Protein AF-A0A957CEA8-F1 (afdb_monomer_lite)

Structure (mmCIF, N/CA/C/O backbone):
data_AF-A0A957CEA8-F1
#
_entry.id   AF-A0A957CEA8-F1
#
loop_
_atom_site.group_PDB
_atom_site.id
_atom_site.type_symbol
_atom_site.label_atom_id
_atom_site.label_alt_id
_atom_site.label_comp_id
_atom_site.label_asym_id
_atom_site.label_entity_id
_atom_site.label_seq_id
_atom_site.pdbx_PDB_ins_code
_atom_site.Cartn_x
_atom_site.Cartn_y
_atom_site.Cartn_z
_atom_site.occupancy
_atom_site.B_iso_or_equiv
_atom_site.auth_seq_id
_atom_site.auth_comp_id
_atom_site.auth_asym_id
_atom_site.auth_atom_id
_atom_site.pdbx_PDB_model_num
ATOM 1 N N . MET A 1 1 ? -11.334 15.536 39.338 1.00 57.91 1 MET A N 1
ATOM 2 C CA . MET A 1 1 ? -11.358 14.478 38.306 1.00 57.91 1 MET A CA 1
ATOM 3 C C . MET A 1 1 ? -10.341 13.424 38.695 1.00 57.91 1 MET A C 1
ATOM 5 O O . MET A 1 1 ? -9.167 13.737 38.821 1.00 57.91 1 MET A O 1
A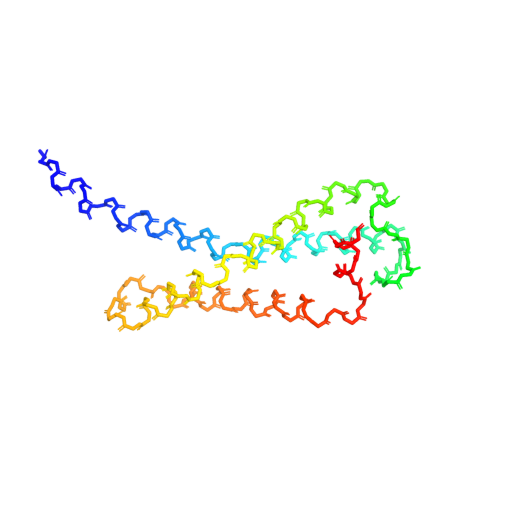TOM 9 N N . THR A 1 2 ? -10.804 12.225 39.029 1.00 65.81 2 THR A N 1
ATOM 10 C CA . THR A 1 2 ? -9.980 11.115 39.527 1.00 65.81 2 THR A CA 1
ATOM 11 C C . THR A 1 2 ? -9.333 10.368 38.357 1.00 65.81 2 THR A C 1
ATOM 13 O O . THR A 1 2 ? -9.967 10.191 37.320 1.00 65.81 2 THR A O 1
ATOM 16 N N . LYS A 1 3 ? -8.087 9.892 38.515 1.00 64.44 3 LYS A N 1
ATOM 17 C CA . LYS A 1 3 ? -7.294 9.176 37.484 1.00 64.44 3 LYS A CA 1
ATOM 18 C C . LYS A 1 3 ? -8.050 8.057 36.737 1.00 64.44 3 LYS A C 1
ATOM 20 O O . LYS A 1 3 ? -7.728 7.757 35.594 1.00 64.44 3 LYS A O 1
ATOM 25 N N . GLN A 1 4 ? -9.071 7.451 37.347 1.00 60.75 4 GLN A N 1
ATOM 26 C CA . GLN A 1 4 ? -9.924 6.442 36.703 1.00 60.75 4 GLN A CA 1
ATOM 27 C C . GLN A 1 4 ? -10.788 6.993 35.553 1.00 60.75 4 GLN A C 1
ATOM 29 O O . GLN A 1 4 ? -11.039 6.272 34.588 1.00 60.75 4 GLN A O 1
ATOM 34 N N . GLN A 1 5 ? -11.212 8.259 35.609 1.00 58.81 5 GLN A N 1
ATOM 35 C CA . GLN A 1 5 ? -11.993 8.878 34.533 1.00 58.81 5 GLN A CA 1
ATOM 36 C C . GLN A 1 5 ? -11.143 9.115 33.274 1.00 58.81 5 GLN A C 1
ATOM 38 O O . GLN A 1 5 ? -11.623 8.857 32.171 1.00 58.81 5 GLN A O 1
ATOM 43 N N . GLU A 1 6 ? -9.870 9.505 33.423 1.00 61.44 6 GLU A N 1
ATOM 44 C CA . GLU A 1 6 ? -8.939 9.671 32.293 1.00 61.44 6 GLU A CA 1
ATOM 45 C C . GLU A 1 6 ? -8.679 8.346 31.564 1.00 61.44 6 GLU A C 1
ATOM 47 O O . GLU A 1 6 ? -8.823 8.281 30.343 1.00 61.44 6 GLU A O 1
ATOM 52 N N . VAL A 1 7 ? -8.390 7.263 32.298 1.00 61.59 7 VAL A N 1
ATOM 53 C CA . VAL A 1 7 ? -8.106 5.940 31.707 1.00 61.59 7 VAL A CA 1
ATOM 54 C C . VAL A 1 7 ? -9.298 5.407 30.901 1.00 61.59 7 VAL A C 1
ATOM 56 O O . VAL A 1 7 ? -9.101 4.834 29.828 1.00 61.59 7 VAL A O 1
ATOM 59 N N . SER A 1 8 ? -10.535 5.662 31.347 1.00 59.22 8 SER A N 1
ATOM 60 C CA . SER A 1 8 ? -11.741 5.196 30.641 1.00 59.22 8 SER A CA 1
ATOM 61 C C . SER A 1 8 ? -11.951 5.851 29.265 1.00 59.22 8 SER A C 1
ATOM 63 O O . SER A 1 8 ? -12.578 5.259 28.389 1.00 59.22 8 SER A O 1
ATOM 65 N N . THR A 1 9 ? -11.384 7.044 29.038 1.00 67.81 9 THR A N 1
ATOM 66 C CA . THR A 1 9 ? -11.540 7.800 27.778 1.00 67.81 9 THR A CA 1
ATOM 67 C C . THR A 1 9 ? -10.374 7.625 26.801 1.00 67.81 9 THR A C 1
ATOM 69 O O . THR A 1 9 ? -10.523 7.885 25.606 1.00 67.81 9 THR A O 1
ATOM 72 N N . LEU A 1 10 ? -9.220 7.141 27.273 1.00 66.75 10 LEU A N 1
ATOM 73 C CA . LEU A 1 10 ? -8.019 6.948 26.452 1.00 66.75 10 LEU A CA 1
ATOM 74 C C . LEU A 1 10 ? -8.096 5.700 25.563 1.00 66.75 10 LEU A C 1
ATOM 76 O O . LEU A 1 10 ? -7.708 5.754 24.395 1.00 66.75 10 LEU A O 1
ATOM 80 N N . VAL A 1 11 ? -8.637 4.596 26.085 1.00 66.75 11 VAL A N 1
ATOM 81 C CA . VAL A 1 11 ? -8.731 3.312 25.365 1.00 66.75 11 VAL A CA 1
ATOM 82 C C . VAL A 1 11 ? -9.557 3.422 24.067 1.00 66.75 11 VAL A C 1
ATOM 84 O O . VAL A 1 11 ? -9.059 3.004 23.019 1.00 66.75 11 VAL A O 1
ATOM 87 N N . PRO A 1 12 ? -10.748 4.058 24.053 1.00 72.69 12 PRO A N 1
ATOM 88 C CA . PRO A 1 12 ? -11.523 4.243 22.823 1.00 72.69 12 PRO A CA 1
ATOM 89 C C . PRO A 1 12 ? -10.822 5.143 21.797 1.00 72.69 12 PRO A C 1
ATOM 91 O O . PRO A 1 12 ? -10.958 4.942 20.591 1.00 72.69 12 PRO A O 1
ATOM 94 N N . LYS A 1 13 ? -10.060 6.141 22.261 1.00 75.56 13 LYS A N 1
ATOM 95 C CA . LYS A 1 13 ? -9.384 7.110 21.390 1.00 75.56 13 LYS A CA 1
ATOM 96 C C . LYS A 1 13 ? -8.189 6.488 20.670 1.00 75.56 13 LYS A C 1
ATOM 98 O O . LYS A 1 13 ? -8.051 6.671 19.462 1.00 75.56 13 LYS A O 1
ATOM 103 N N . LEU A 1 14 ? -7.357 5.729 21.388 1.00 76.56 14 LEU A N 1
ATOM 104 C CA . LEU A 1 14 ? -6.241 4.985 20.794 1.00 76.56 14 LEU A CA 1
ATOM 105 C C . LEU A 1 14 ? -6.749 3.973 19.767 1.00 76.56 14 LEU A C 1
ATOM 107 O O . LEU A 1 14 ? -6.255 3.940 18.645 1.00 76.56 14 LEU A O 1
ATOM 111 N N . TRP A 1 15 ? -7.811 3.244 20.110 1.00 75.81 15 TRP A N 1
ATOM 112 C CA . TRP A 1 15 ? -8.466 2.308 19.202 1.00 75.81 15 TRP A CA 1
ATOM 113 C C . TRP A 1 15 ? -8.912 2.962 17.884 1.00 75.81 15 TRP A C 1
ATOM 115 O O . TRP A 1 15 ? -8.608 2.460 16.802 1.00 75.81 15 TRP A O 1
ATOM 125 N N . GLN A 1 16 ? -9.575 4.121 17.951 1.00 77.25 16 GLN A N 1
ATOM 126 C CA . GLN A 1 16 ? -10.002 4.858 16.756 1.00 77.25 16 GLN A CA 1
ATOM 127 C C . GLN A 1 16 ? -8.827 5.331 15.890 1.00 77.25 16 GLN A C 1
ATOM 129 O O . GLN A 1 16 ? -8.924 5.313 14.663 1.00 77.25 16 GLN A O 1
ATOM 134 N N . ILE A 1 17 ? -7.722 5.767 16.502 1.00 83.06 17 ILE A N 1
ATOM 135 C CA . ILE A 1 17 ? -6.514 6.187 15.775 1.00 83.06 17 ILE A CA 1
ATOM 136 C C . ILE A 1 17 ? -5.902 4.986 15.054 1.00 83.06 17 ILE A C 1
ATOM 138 O O . ILE A 1 17 ? -5.638 5.062 13.856 1.00 83.06 17 ILE A O 1
ATOM 142 N N . THR A 1 18 ? -5.742 3.865 15.755 1.00 81.75 18 THR A N 1
ATOM 143 C CA . THR A 1 18 ? -5.211 2.622 15.195 1.00 81.75 18 THR A CA 1
ATOM 144 C C . THR A 1 18 ? -6.045 2.139 14.006 1.00 81.75 18 THR A C 1
ATOM 146 O O . THR A 1 18 ? -5.488 1.830 12.955 1.00 81.75 18 THR A O 1
ATOM 149 N N . GLN A 1 19 ? -7.378 2.158 14.117 1.00 78.88 19 GLN A N 1
ATOM 150 C CA . GLN A 1 19 ? -8.265 1.819 13.001 1.00 78.88 19 GLN A CA 1
ATOM 151 C C . GLN A 1 19 ? -8.061 2.745 11.798 1.00 78.88 19 GLN A C 1
ATOM 153 O O . GLN A 1 19 ? -7.931 2.262 10.677 1.00 78.88 19 GLN A O 1
ATOM 158 N N . LYS A 1 20 ? -7.983 4.065 12.011 1.00 83.75 20 LYS A N 1
ATOM 159 C CA . LYS A 1 20 ? -7.744 5.027 10.922 1.00 83.75 20 LYS A CA 1
ATOM 160 C C . LYS A 1 20 ? -6.418 4.772 10.209 1.00 83.75 20 LYS A C 1
ATOM 162 O O . LYS A 1 20 ? -6.387 4.827 8.985 1.00 83.75 20 LYS A O 1
ATOM 167 N N . ILE A 1 21 ? -5.354 4.461 10.949 1.00 87.12 21 ILE A N 1
ATOM 168 C CA . ILE A 1 21 ? -4.043 4.151 10.365 1.00 87.12 21 ILE A CA 1
ATOM 169 C C . ILE A 1 21 ? -4.141 2.910 9.471 1.00 87.12 21 ILE A C 1
ATOM 171 O O . ILE A 1 21 ? -3.771 2.981 8.302 1.00 87.12 21 ILE A O 1
ATOM 175 N N . PHE A 1 22 ? -4.702 1.806 9.974 1.00 85.69 22 PHE A N 1
ATOM 176 C CA . PHE A 1 22 ? -4.835 0.574 9.188 1.00 85.69 22 PHE A CA 1
ATOM 177 C C . PHE A 1 22 ? -5.719 0.744 7.953 1.00 85.69 22 PHE A C 1
ATOM 179 O O . PHE A 1 22 ? -5.405 0.191 6.902 1.00 85.69 22 PHE A O 1
ATOM 186 N N . ILE A 1 23 ? -6.790 1.536 8.061 1.00 87.62 23 ILE A N 1
ATOM 187 C CA . ILE A 1 23 ? -7.656 1.850 6.924 1.00 87.62 23 ILE A CA 1
ATOM 188 C C . ILE A 1 23 ? -6.858 2.539 5.820 1.00 87.62 23 ILE A C 1
ATOM 190 O O . ILE A 1 23 ? -7.049 2.214 4.657 1.00 87.62 23 ILE A O 1
ATOM 194 N N . LEU A 1 24 ? -5.980 3.480 6.167 1.00 91.06 24 LEU A N 1
ATOM 195 C CA . LEU A 1 24 ? -5.266 4.303 5.194 1.00 91.06 24 LEU A CA 1
ATOM 196 C C . LEU A 1 24 ? -4.108 3.578 4.503 1.00 91.06 24 LEU A C 1
ATOM 198 O O . LEU A 1 24 ? -3.770 3.959 3.387 1.00 91.06 24 LEU A O 1
ATOM 202 N N . LEU A 1 25 ? -3.515 2.549 5.118 1.00 93.31 25 LEU A N 1
ATOM 203 C CA . LEU A 1 25 ? -2.325 1.872 4.584 1.00 93.31 25 LEU A CA 1
ATOM 204 C C . LEU A 1 25 ? -2.503 1.342 3.144 1.00 93.31 25 LEU A C 1
ATOM 206 O O . LEU A 1 25 ? -1.729 1.768 2.281 1.00 93.31 25 LEU A O 1
ATOM 210 N N . PRO A 1 26 ? -3.535 0.528 2.822 1.00 94.00 26 PRO A N 1
ATOM 211 C CA . PRO A 1 26 ? -3.747 0.065 1.450 1.00 94.00 26 PRO A CA 1
ATOM 212 C C . PRO A 1 26 ? -3.959 1.218 0.464 1.00 94.00 26 PRO A C 1
ATOM 214 O O . PRO A 1 26 ? -3.440 1.188 -0.645 1.00 94.00 26 PRO A O 1
ATOM 217 N N . TRP A 1 27 ? -4.686 2.264 0.865 1.00 96.38 27 TRP A N 1
ATOM 218 C CA . TRP A 1 27 ? -4.991 3.402 -0.008 1.00 96.38 27 TRP A CA 1
ATOM 219 C C . TRP A 1 27 ? -3.780 4.286 -0.279 1.00 96.38 27 TRP A C 1
ATOM 221 O O . TRP A 1 27 ? -3.604 4.755 -1.403 1.00 96.38 27 TRP A O 1
ATOM 231 N N . LEU A 1 28 ? -2.930 4.497 0.725 1.00 95.94 28 LEU A N 1
ATOM 232 C CA . LEU A 1 28 ? -1.665 5.200 0.555 1.00 95.94 28 LEU A CA 1
ATOM 233 C C . LEU A 1 28 ? -0.749 4.425 -0.399 1.00 95.94 28 LEU A C 1
ATOM 235 O O . LEU A 1 28 ? -0.141 5.033 -1.277 1.00 95.94 28 LEU A O 1
ATOM 239 N N . TRP A 1 29 ? -0.710 3.093 -0.287 1.00 95.50 29 TRP A N 1
ATOM 240 C CA . TRP A 1 29 ? 0.062 2.259 -1.207 1.00 95.50 29 TRP A CA 1
ATOM 241 C C . TRP A 1 29 ? -0.482 2.319 -2.631 1.00 95.50 29 TRP A C 1
ATOM 243 O O . TRP A 1 29 ? 0.279 2.594 -3.553 1.00 95.50 29 TRP A O 1
ATOM 253 N N . LEU A 1 30 ? -1.797 2.159 -2.811 1.00 95.38 30 LEU A N 1
ATOM 254 C CA . LEU A 1 30 ? -2.448 2.271 -4.120 1.00 95.38 30 LEU A CA 1
ATOM 255 C C . LEU A 1 30 ? -2.188 3.636 -4.768 1.00 95.38 30 LEU A C 1
ATOM 257 O O . LEU A 1 30 ? -1.952 3.715 -5.969 1.00 95.38 30 LEU A O 1
ATOM 261 N N . SER A 1 31 ? -2.199 4.707 -3.971 1.00 96.06 31 SER A N 1
ATOM 262 C CA . SER A 1 31 ? -1.934 6.065 -4.453 1.00 96.06 31 SER A CA 1
ATOM 263 C C . SER A 1 31 ? -0.482 6.239 -4.899 1.00 96.06 31 SER A C 1
ATOM 265 O O . SER A 1 31 ? -0.236 6.794 -5.966 1.00 96.06 31 SER A O 1
ATOM 267 N N . LEU A 1 32 ? 0.483 5.746 -4.113 1.00 95.00 32 LEU A N 1
ATOM 268 C CA . LEU A 1 32 ? 1.899 5.783 -4.487 1.00 95.00 32 LEU A CA 1
ATOM 269 C C . LEU A 1 32 ? 2.185 4.932 -5.725 1.00 95.00 32 LEU A C 1
ATOM 271 O O . LEU A 1 32 ? 2.876 5.394 -6.631 1.00 95.00 32 LEU A O 1
ATOM 275 N N . LEU A 1 33 ? 1.604 3.734 -5.803 1.00 93.06 33 LEU A N 1
ATOM 276 C CA . LEU A 1 33 ? 1.731 2.872 -6.971 1.00 93.06 33 LEU A CA 1
ATOM 277 C C . LEU A 1 33 ? 1.146 3.539 -8.221 1.00 93.06 33 LEU A C 1
ATOM 279 O O . LEU A 1 33 ? 1.780 3.530 -9.273 1.00 93.06 33 LEU A O 1
ATOM 283 N N . LEU A 1 34 ? -0.030 4.163 -8.110 1.00 93.88 34 LEU A N 1
ATOM 284 C CA . LEU A 1 34 ? -0.637 4.900 -9.215 1.00 93.88 34 LEU A CA 1
ATOM 285 C C . LEU A 1 34 ? 0.261 6.053 -9.679 1.00 93.88 34 LEU A C 1
ATOM 287 O O . LEU A 1 34 ? 0.446 6.226 -10.880 1.00 93.88 34 LEU A O 1
ATOM 291 N N . LEU A 1 35 ? 0.847 6.818 -8.753 1.00 93.75 35 LEU A N 1
ATOM 292 C CA . LEU A 1 35 ? 1.797 7.883 -9.089 1.00 93.75 35 LEU A CA 1
ATOM 293 C C . LEU A 1 35 ? 3.039 7.339 -9.801 1.00 93.75 35 LEU A C 1
ATOM 295 O O . LEU A 1 35 ? 3.484 7.935 -10.779 1.00 93.75 35 LEU A O 1
ATOM 299 N N . LEU A 1 36 ? 3.571 6.203 -9.349 1.00 91.38 36 LEU A N 1
ATOM 300 C CA . LEU A 1 36 ? 4.711 5.542 -9.979 1.00 91.38 36 LEU A CA 1
ATOM 301 C C . LEU A 1 36 ? 4.374 5.081 -11.404 1.00 91.38 36 LEU A C 1
ATOM 303 O O . LEU A 1 36 ? 5.143 5.350 -12.324 1.00 91.38 36 LEU A O 1
ATOM 307 N N . ILE A 1 37 ? 3.202 4.471 -11.610 1.00 90.56 37 ILE A N 1
ATOM 308 C CA . ILE A 1 37 ? 2.723 4.041 -12.933 1.00 90.56 37 ILE A CA 1
ATOM 309 C C . ILE A 1 37 ? 2.504 5.246 -13.853 1.00 90.56 37 ILE A C 1
ATOM 311 O O . ILE A 1 37 ? 3.006 5.253 -14.971 1.00 90.56 37 ILE A O 1
ATOM 315 N N . LEU A 1 38 ? 1.796 6.285 -13.401 1.00 92.25 38 LEU A N 1
ATOM 316 C CA . LEU A 1 38 ? 1.556 7.495 -14.198 1.00 92.25 38 LEU A CA 1
ATOM 317 C C . LEU A 1 38 ? 2.864 8.207 -14.554 1.00 92.25 38 LEU A C 1
ATOM 319 O O . LEU A 1 38 ? 3.038 8.690 -15.674 1.00 92.25 38 LEU A O 1
ATOM 323 N N . GLY A 1 39 ? 3.803 8.249 -13.613 1.00 91.12 39 GLY A N 1
ATOM 324 C CA . GLY A 1 39 ? 5.124 8.804 -13.839 1.00 91.12 39 GLY A CA 1
ATOM 325 C C . GLY A 1 39 ? 5.933 7.985 -14.846 1.00 91.12 39 GLY A C 1
ATOM 326 O O . GLY A 1 39 ? 6.554 8.569 -15.729 1.00 91.12 39 GLY A O 1
ATOM 327 N N . ALA A 1 40 ? 5.859 6.652 -14.789 1.00 89.06 40 ALA A N 1
ATOM 328 C CA . ALA A 1 40 ? 6.482 5.781 -15.781 1.00 89.06 40 ALA A CA 1
ATOM 329 C C . ALA A 1 40 ? 5.866 6.006 -17.170 1.00 89.06 40 ALA A C 1
ATOM 331 O O . ALA A 1 40 ? 6.588 6.344 -18.101 1.00 89.06 40 ALA A O 1
ATOM 332 N N . VAL A 1 41 ? 4.533 5.949 -17.287 1.00 91.00 41 VAL A N 1
ATOM 333 C CA . VAL A 1 41 ? 3.804 6.165 -18.550 1.00 91.00 41 VAL A CA 1
ATOM 334 C C . VAL A 1 41 ? 4.110 7.534 -19.156 1.00 91.00 41 VAL A C 1
ATOM 336 O O . VAL A 1 41 ? 4.286 7.642 -20.366 1.00 91.00 41 VAL A O 1
ATOM 339 N N . SER A 1 42 ? 4.196 8.590 -18.343 1.00 91.00 42 SER A N 1
ATOM 340 C CA . SER A 1 42 ? 4.483 9.936 -18.858 1.00 91.00 42 SER A CA 1
ATOM 341 C C . SER A 1 42 ? 5.908 10.091 -19.401 1.00 91.00 42 SER A C 1
ATOM 343 O O . SER A 1 42 ? 6.115 10.904 -20.299 1.00 91.00 42 SER A O 1
ATOM 345 N N . GLN A 1 43 ? 6.874 9.306 -18.909 1.00 88.25 43 GLN A N 1
ATOM 346 C CA . GLN A 1 43 ? 8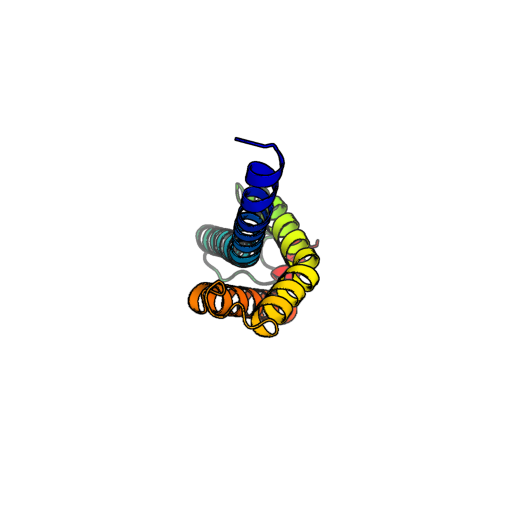.269 9.358 -19.362 1.00 88.25 43 GLN A CA 1
ATOM 347 C C . GLN A 1 43 ? 8.590 8.342 -20.467 1.00 88.25 43 GLN A C 1
ATOM 349 O O . GLN A 1 43 ? 9.391 8.640 -21.349 1.00 88.25 43 GLN A O 1
ATOM 354 N N . THR A 1 44 ? 7.969 7.160 -20.453 1.00 86.38 44 THR A N 1
ATOM 355 C CA . THR A 1 44 ? 8.210 6.096 -21.446 1.00 86.38 44 THR A CA 1
ATOM 356 C C . THR A 1 44 ? 7.182 6.080 -22.576 1.00 86.38 44 THR A C 1
ATOM 358 O O . THR A 1 44 ? 7.381 5.390 -23.575 1.00 86.38 44 THR A O 1
ATOM 361 N N . GLY A 1 45 ? 6.058 6.788 -22.423 1.00 87.88 45 GLY A N 1
ATOM 362 C CA . GLY A 1 45 ? 4.949 6.803 -23.381 1.00 87.88 45 GLY A CA 1
ATOM 363 C C . GLY A 1 45 ? 4.203 5.470 -23.509 1.00 87.88 45 GLY A C 1
ATOM 364 O O . GLY A 1 45 ? 3.397 5.309 -24.423 1.00 87.88 45 GLY A O 1
ATOM 365 N N . SER A 1 46 ? 4.475 4.499 -22.635 1.00 85.62 46 SER A N 1
ATOM 366 C CA . SER A 1 46 ? 3.952 3.134 -22.732 1.00 85.62 46 SER A CA 1
ATOM 367 C C . SER A 1 46 ? 3.569 2.576 -21.366 1.00 85.62 46 SER A C 1
ATOM 369 O O . SER A 1 46 ? 4.006 3.068 -20.326 1.00 85.62 46 SER A O 1
ATOM 371 N N . TRP A 1 47 ? 2.696 1.563 -21.366 1.00 84.56 47 TRP A N 1
ATOM 372 C CA . TRP A 1 47 ? 2.302 0.896 -20.131 1.00 84.56 47 TRP A CA 1
ATOM 373 C C . TRP A 1 47 ? 3.493 0.129 -19.545 1.00 84.56 47 TRP A C 1
ATOM 375 O O . TRP A 1 47 ? 4.094 -0.651 -20.290 1.00 84.56 47 TRP A O 1
ATOM 385 N N . PRO A 1 48 ? 3.811 0.307 -18.250 1.00 80.88 48 PRO A N 1
ATOM 386 C CA . PRO A 1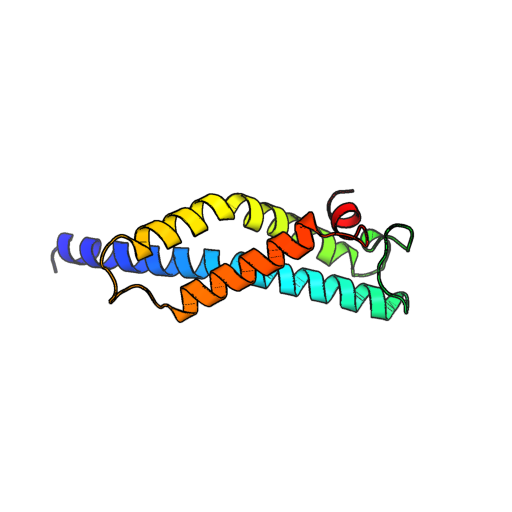 48 ? 4.924 -0.379 -17.619 1.00 80.88 48 PRO A CA 1
ATOM 387 C C . PRO A 1 48 ? 4.722 -1.894 -17.642 1.00 80.88 48 PRO A C 1
ATOM 389 O O . PRO A 1 48 ? 3.734 -2.411 -17.120 1.00 80.88 48 PRO A O 1
ATOM 392 N N . THR A 1 49 ? 5.681 -2.600 -18.230 1.00 83.06 49 THR A N 1
ATOM 393 C CA . THR A 1 49 ? 5.749 -4.064 -18.228 1.00 83.06 49 THR A CA 1
ATOM 394 C C . THR A 1 49 ? 7.165 -4.512 -17.929 1.00 83.06 49 THR A C 1
ATOM 396 O O . THR A 1 49 ? 8.117 -3.882 -18.391 1.00 83.06 49 THR A O 1
ATOM 399 N N . TYR A 1 50 ? 7.314 -5.643 -17.250 1.00 70.25 50 TYR A N 1
ATOM 400 C CA . TYR A 1 50 ? 8.602 -6.285 -17.032 1.00 70.25 50 TYR A CA 1
ATOM 401 C C . TYR A 1 50 ? 9.381 -6.416 -18.355 1.00 70.25 50 TYR A C 1
ATOM 403 O O . TYR A 1 50 ? 8.875 -6.972 -19.331 1.00 70.25 50 TYR A O 1
ATOM 411 N N . GLY A 1 51 ? 10.582 -5.830 -18.413 1.00 67.31 51 GLY A N 1
ATOM 412 C CA . GLY A 1 51 ? 11.403 -5.714 -19.629 1.00 67.31 51 GLY A CA 1
ATOM 413 C C . GLY A 1 51 ? 11.439 -4.320 -20.276 1.00 67.31 51 GLY A C 1
ATOM 414 O O . GLY A 1 51 ? 12.270 -4.079 -21.149 1.00 67.31 51 GLY A O 1
ATOM 415 N N . GLN A 1 52 ? 10.591 -3.386 -19.842 1.00 78.12 52 GLN A N 1
ATOM 416 C CA . GLN A 1 52 ? 10.749 -1.952 -20.115 1.00 78.12 52 GLN A CA 1
ATOM 417 C C . GLN A 1 52 ? 11.745 -1.306 -19.134 1.00 78.12 52 GLN A C 1
ATOM 419 O O . GLN A 1 52 ? 12.121 -1.958 -18.156 1.00 78.12 52 GLN A O 1
ATOM 424 N N . PRO A 1 53 ? 12.199 -0.056 -19.382 1.00 75.12 53 PRO A N 1
ATOM 425 C CA . PRO A 1 53 ? 13.135 0.623 -18.494 1.00 75.12 53 PRO A CA 1
ATOM 426 C C . PRO A 1 53 ? 12.657 0.569 -17.043 1.00 75.12 53 PRO A C 1
ATOM 428 O O . PRO A 1 53 ? 11.537 0.982 -16.740 1.00 75.12 53 PRO A O 1
ATOM 431 N N . ASP A 1 54 ? 13.515 0.044 -16.169 1.00 79.56 54 ASP A N 1
ATOM 432 C CA . ASP A 1 54 ? 13.234 -0.082 -14.742 1.00 79.56 54 ASP A CA 1
ATOM 433 C C . ASP A 1 54 ? 12.900 1.314 -14.173 1.00 79.56 54 ASP A C 1
ATOM 435 O O . ASP A 1 54 ? 13.684 2.250 -14.376 1.00 79.56 54 ASP A O 1
ATOM 439 N N . PRO A 1 55 ? 11.777 1.491 -13.447 1.00 77.75 55 PRO A N 1
ATOM 440 C CA . PRO A 1 55 ? 11.428 2.757 -12.803 1.00 77.75 55 PRO A CA 1
ATOM 441 C C . PRO A 1 55 ? 12.543 3.358 -11.935 1.00 77.75 55 PRO A C 1
ATOM 443 O O . PRO A 1 55 ? 12.588 4.574 -11.762 1.00 77.75 55 PRO A O 1
ATOM 446 N N . LYS A 1 56 ? 13.471 2.545 -11.416 1.00 82.38 56 LYS A N 1
ATOM 447 C CA . LYS A 1 56 ? 14.662 3.007 -10.681 1.00 82.38 56 LYS A CA 1
ATOM 448 C C . LYS A 1 56 ? 15.653 3.765 -11.562 1.00 82.38 56 LYS A C 1
ATOM 450 O O . LYS A 1 56 ? 16.369 4.632 -11.069 1.00 82.38 56 LYS A O 1
ATOM 455 N N . GLN A 1 57 ? 15.710 3.426 -12.846 1.00 83.44 57 GLN A N 1
ATOM 456 C CA . GLN A 1 57 ? 16.593 4.050 -13.832 1.00 83.44 57 GLN A CA 1
ATOM 457 C C . GLN A 1 57 ? 15.980 5.322 -14.426 1.00 83.44 57 GLN A C 1
ATOM 459 O O . GLN A 1 57 ? 16.689 6.133 -15.020 1.00 83.44 57 GLN A O 1
ATOM 464 N N . ILE A 1 58 ? 14.672 5.518 -14.248 1.00 83.94 58 ILE A N 1
ATOM 465 C CA . ILE A 1 58 ? 13.967 6.708 -14.707 1.00 83.94 58 ILE A CA 1
ATOM 466 C C . ILE A 1 58 ? 14.202 7.855 -13.701 1.00 83.94 58 ILE A C 1
ATOM 468 O O . ILE A 1 58 ? 13.876 7.712 -12.513 1.00 83.94 58 ILE A O 1
ATOM 472 N N . PRO A 1 59 ? 14.740 9.013 -14.137 1.00 83.06 59 PRO A N 1
ATOM 473 C CA . PRO A 1 59 ? 15.015 10.137 -13.249 1.00 83.06 59 PRO A CA 1
ATOM 474 C C . PRO A 1 59 ? 13.785 10.560 -12.434 1.00 83.06 59 PRO A C 1
ATOM 476 O O . PRO A 1 59 ? 12.685 10.739 -12.958 1.00 83.06 59 PRO A O 1
ATOM 479 N N . GLY A 1 60 ? 13.970 10.710 -11.121 1.00 84.75 60 GLY A N 1
ATOM 480 C CA . GLY A 1 60 ? 12.922 11.112 -10.177 1.00 84.75 60 GLY A CA 1
ATOM 481 C C . GLY A 1 60 ? 11.989 9.985 -9.715 1.00 84.75 60 GLY A C 1
ATOM 482 O O . GLY A 1 60 ? 11.545 10.024 -8.568 1.00 84.75 60 GLY A O 1
ATOM 483 N N . LEU A 1 61 ? 11.744 8.950 -10.527 1.00 86.69 61 LEU A N 1
ATOM 484 C CA . LEU A 1 61 ? 10.876 7.826 -10.140 1.00 86.69 61 LEU A CA 1
ATOM 485 C C . LEU A 1 61 ? 11.527 6.882 -9.136 1.00 86.69 61 LEU A C 1
ATOM 487 O O . LEU A 1 61 ? 10.831 6.367 -8.262 1.00 86.69 61 LEU A O 1
ATOM 491 N N . GLY A 1 62 ? 12.854 6.732 -9.173 1.00 84.88 62 GLY A N 1
ATOM 492 C CA . GLY A 1 62 ? 13.584 5.944 -8.176 1.00 84.88 62 GLY A CA 1
ATOM 493 C C . GLY A 1 62 ? 13.313 6.379 -6.726 1.00 84.88 62 GLY A C 1
ATOM 494 O O . GLY A 1 62 ? 13.303 5.544 -5.826 1.00 84.88 62 GLY A O 1
ATOM 495 N N . LEU A 1 63 ? 12.993 7.661 -6.493 1.00 89.50 63 LEU A N 1
ATOM 496 C CA . LEU A 1 63 ? 12.626 8.172 -5.164 1.00 89.50 63 LEU A CA 1
ATOM 497 C C . LEU A 1 63 ? 11.262 7.662 -4.674 1.00 89.50 63 LEU A C 1
ATOM 499 O O . LEU A 1 63 ? 11.029 7.628 -3.468 1.00 89.50 63 LEU A O 1
ATOM 503 N N . LEU A 1 64 ? 10.366 7.274 -5.587 1.00 90.69 64 LEU A N 1
ATOM 504 C CA . LEU A 1 64 ? 9.047 6.724 -5.270 1.00 90.69 64 LEU A CA 1
ATOM 505 C C . LEU A 1 64 ? 9.073 5.204 -5.087 1.00 90.69 64 LEU A C 1
ATOM 507 O O . LEU A 1 64 ? 8.202 4.679 -4.395 1.00 90.69 64 LEU A O 1
ATOM 511 N N . VAL A 1 65 ? 10.061 4.499 -5.647 1.00 90.19 65 VAL A N 1
ATOM 512 C CA . VAL A 1 65 ? 10.176 3.033 -5.537 1.00 90.19 65 VAL A CA 1
ATOM 513 C C . VAL A 1 65 ? 10.288 2.616 -4.070 1.00 90.19 65 VAL A C 1
ATOM 515 O O . VAL A 1 65 ? 9.422 1.908 -3.564 1.00 90.19 65 VAL A O 1
ATOM 518 N N . THR A 1 66 ? 11.283 3.135 -3.346 1.00 90.69 66 THR A N 1
ATOM 519 C CA . THR A 1 66 ? 11.529 2.785 -1.937 1.00 90.69 66 THR A CA 1
ATOM 520 C C . THR A 1 66 ? 10.314 2.986 -1.020 1.00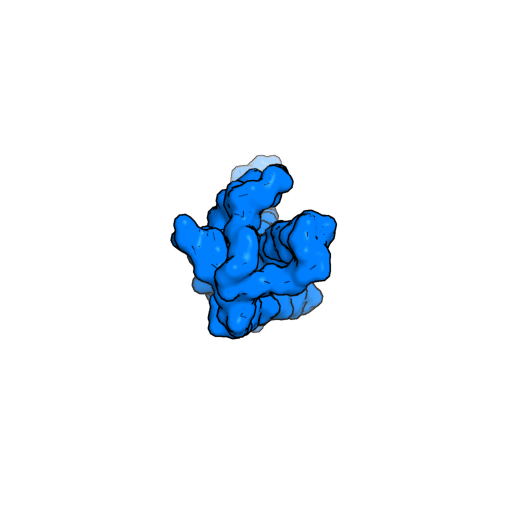 90.69 66 THR A C 1
ATOM 522 O O . THR A 1 66 ? 9.934 2.033 -0.336 1.00 90.69 66 THR A O 1
ATOM 525 N N . PRO A 1 67 ? 9.658 4.167 -0.962 1.00 93.69 67 PRO A N 1
ATOM 526 C CA . PRO A 1 67 ? 8.477 4.339 -0.119 1.00 93.69 67 PRO A CA 1
ATOM 527 C C . PRO A 1 67 ? 7.301 3.464 -0.572 1.00 93.69 67 PRO A C 1
ATOM 529 O O . PRO A 1 67 ? 6.557 2.989 0.285 1.00 93.69 67 PRO A O 1
ATOM 532 N N . THR A 1 68 ? 7.151 3.191 -1.874 1.00 94.06 68 THR A N 1
ATOM 533 C CA . THR A 1 68 ? 6.118 2.272 -2.381 1.00 94.06 68 THR A CA 1
ATOM 534 C C . THR A 1 68 ? 6.365 0.846 -1.884 1.00 94.06 68 THR A C 1
ATOM 536 O O . THR A 1 68 ? 5.450 0.225 -1.344 1.00 94.06 68 THR A O 1
ATOM 539 N N . THR A 1 69 ? 7.601 0.347 -1.972 1.00 93.56 69 THR A N 1
ATOM 540 C CA . THR A 1 69 ? 7.987 -0.984 -1.477 1.00 93.56 69 THR A CA 1
ATOM 541 C C . THR A 1 69 ? 7.843 -1.091 0.043 1.00 93.56 69 THR A C 1
ATOM 543 O O . THR A 1 69 ? 7.256 -2.050 0.544 1.00 93.56 69 THR A O 1
ATOM 546 N N . LEU A 1 70 ? 8.305 -0.095 0.807 1.00 94.44 70 LEU A N 1
ATOM 547 C CA . LEU A 1 70 ? 8.160 -0.096 2.268 1.00 94.44 70 LEU A CA 1
ATOM 548 C C . LEU A 1 70 ? 6.690 -0.105 2.692 1.00 94.44 70 LEU A C 1
ATOM 550 O O . LEU A 1 70 ? 6.304 -0.842 3.600 1.00 94.44 70 LEU A O 1
ATOM 554 N N . LEU A 1 71 ? 5.854 0.685 2.018 1.00 95.06 71 LEU A N 1
ATOM 555 C CA . LEU A 1 71 ? 4.433 0.748 2.322 1.00 95.06 71 LEU A CA 1
ATOM 556 C C . LEU A 1 71 ? 3.695 -0.529 1.900 1.00 95.06 71 LEU A C 1
ATOM 558 O O . LEU A 1 71 ? 2.746 -0.925 2.575 1.00 95.06 71 LEU A O 1
ATOM 562 N N . MET A 1 72 ? 4.161 -1.211 0.849 1.00 94.56 72 MET A N 1
ATOM 563 C CA . MET A 1 72 ? 3.690 -2.544 0.465 1.00 94.56 72 MET A CA 1
ATOM 564 C C . MET A 1 72 ? 3.914 -3.539 1.603 1.00 94.56 72 MET A C 1
ATOM 566 O O . MET A 1 72 ? 2.971 -4.182 2.062 1.00 94.56 72 MET A O 1
ATOM 570 N N . MET A 1 73 ? 5.156 -3.621 2.095 1.00 94.50 73 MET A N 1
ATOM 571 C CA . MET A 1 73 ? 5.537 -4.525 3.182 1.00 94.50 73 MET A CA 1
ATOM 572 C C . MET A 1 73 ? 4.785 -4.194 4.470 1.00 94.50 73 MET A C 1
ATOM 574 O O . MET A 1 73 ? 4.279 -5.096 5.134 1.00 94.50 73 MET A O 1
ATOM 578 N N . LEU A 1 74 ? 4.652 -2.906 4.799 1.00 94.94 74 LEU A N 1
ATOM 579 C CA . LEU A 1 74 ? 3.899 -2.457 5.967 1.00 94.94 74 LEU A CA 1
ATOM 580 C C . LEU A 1 74 ? 2.415 -2.821 5.854 1.00 94.94 74 LEU A C 1
ATOM 582 O O . LEU A 1 74 ? 1.832 -3.322 6.814 1.00 94.94 74 LEU A O 1
ATOM 586 N N . THR A 1 75 ? 1.810 -2.614 4.681 1.00 94.06 75 THR A N 1
ATOM 587 C CA . THR A 1 75 ? 0.414 -2.988 4.425 1.00 94.06 75 THR A CA 1
ATOM 588 C C . THR A 1 75 ? 0.240 -4.493 4.593 1.00 94.06 75 THR A C 1
ATOM 590 O O . THR A 1 75 ? -0.618 -4.912 5.369 1.00 94.06 75 THR A O 1
ATOM 593 N N . LEU A 1 76 ? 1.105 -5.302 3.976 1.00 93.75 76 LEU A N 1
ATOM 594 C CA . LEU A 1 76 ? 1.075 -6.762 4.070 1.00 93.75 76 LEU A CA 1
ATOM 595 C C . LEU A 1 76 ? 1.234 -7.253 5.519 1.00 93.75 76 LEU A C 1
ATOM 597 O O . LEU A 1 76 ? 0.433 -8.060 5.987 1.00 93.75 76 LEU A O 1
ATOM 601 N N . ALA A 1 77 ? 2.207 -6.714 6.258 1.00 93.56 77 ALA A N 1
ATOM 602 C CA . ALA A 1 77 ? 2.438 -7.043 7.666 1.00 93.56 77 ALA A CA 1
ATOM 603 C C . ALA A 1 77 ? 1.273 -6.614 8.576 1.00 93.56 77 ALA A C 1
ATOM 605 O O . ALA A 1 77 ? 1.018 -7.237 9.606 1.00 93.56 77 ALA A O 1
ATOM 606 N N . SER A 1 78 ? 0.546 -5.559 8.199 1.00 91.75 78 SER A N 1
ATOM 607 C CA . SER A 1 78 ? -0.591 -5.039 8.962 1.00 91.75 78 SER A CA 1
ATOM 608 C C . SER A 1 78 ? -1.907 -5.792 8.737 1.00 91.75 78 SER A C 1
ATOM 610 O O . SER A 1 78 ? -2.809 -5.695 9.573 1.00 91.75 78 SER A O 1
ATOM 612 N N . LEU A 1 79 ? -2.033 -6.556 7.643 1.00 91.12 79 LEU A N 1
ATOM 613 C CA . LEU A 1 79 ? -3.275 -7.243 7.268 1.00 91.12 79 LEU A CA 1
ATOM 614 C C . LEU A 1 79 ? -3.831 -8.173 8.357 1.00 91.12 79 LEU A C 1
ATOM 616 O O . LEU A 1 79 ? -5.023 -8.050 8.649 1.00 91.12 79 LEU A O 1
ATOM 620 N N . PRO A 1 80 ? -3.037 -9.058 9.001 1.00 89.00 80 PRO A N 1
ATOM 621 C CA . PRO A 1 80 ? -3.565 -9.952 10.031 1.00 89.00 80 PRO A CA 1
ATOM 622 C C . PRO A 1 80 ? -4.209 -9.179 11.184 1.00 89.00 80 PRO A C 1
ATOM 624 O O . PRO A 1 80 ? -5.285 -9.541 11.658 1.00 89.00 80 PRO A O 1
ATOM 627 N N . PHE A 1 81 ? -3.589 -8.068 11.586 1.00 87.81 81 PHE A N 1
ATOM 628 C CA . PHE A 1 81 ? -4.086 -7.211 12.656 1.00 87.81 81 PHE A CA 1
ATOM 629 C C . PHE A 1 81 ? -5.353 -6.463 12.236 1.00 87.81 81 PHE A C 1
ATOM 631 O O . PHE A 1 81 ? -6.347 -6.482 12.960 1.00 87.81 81 PHE A O 1
ATOM 638 N N . GLY A 1 82 ? -5.357 -5.839 11.055 1.00 84.56 82 GLY A N 1
ATOM 639 C CA . GLY A 1 82 ? -6.514 -5.090 10.566 1.00 84.56 82 GLY A CA 1
ATOM 640 C C . GLY A 1 82 ? -7.742 -5.975 10.326 1.00 84.56 82 GLY A C 1
ATOM 641 O O . GLY A 1 82 ? -8.856 -5.600 10.705 1.00 84.56 82 GLY A O 1
ATOM 642 N N . LEU A 1 83 ? -7.549 -7.184 9.790 1.00 85.38 83 LEU A N 1
ATOM 643 C CA . LEU A 1 83 ? -8.614 -8.176 9.626 1.00 85.38 83 LEU A CA 1
ATOM 644 C C . LEU A 1 83 ? -9.117 -8.697 10.975 1.00 85.38 83 LEU A C 1
ATOM 646 O O . LEU A 1 83 ? -10.330 -8.739 11.184 1.00 85.38 83 LEU A O 1
ATOM 650 N N . PHE A 1 84 ? -8.217 -9.019 11.912 1.00 85.56 84 PHE A N 1
ATOM 651 C CA . PHE A 1 84 ? -8.593 -9.436 13.266 1.00 85.56 84 PHE A CA 1
ATOM 652 C C . PHE A 1 84 ? -9.444 -8.372 13.965 1.00 85.56 84 PHE A C 1
ATOM 654 O O . PHE A 1 84 ? -10.523 -8.676 14.473 1.00 85.56 84 PHE A O 1
ATOM 661 N N . PHE A 1 85 ? -9.015 -7.107 13.938 1.00 80.69 85 PHE A N 1
ATOM 662 C CA . PHE A 1 85 ? -9.767 -6.015 14.553 1.00 80.69 85 PHE A CA 1
ATOM 663 C C . PHE A 1 85 ? -11.108 -5.763 13.866 1.00 80.69 85 PHE A C 1
ATOM 665 O O . PHE A 1 85 ? -12.094 -5.482 14.545 1.00 80.69 85 PHE A O 1
ATOM 672 N N . THR A 1 86 ? -11.168 -5.903 12.541 1.00 80.81 86 THR A N 1
ATOM 673 C CA . THR A 1 86 ? -12.419 -5.781 11.785 1.00 80.81 86 THR A CA 1
ATOM 674 C C . THR A 1 86 ? -13.404 -6.894 12.155 1.00 80.81 86 THR A C 1
ATOM 676 O O . THR A 1 86 ? -14.572 -6.612 12.420 1.00 80.81 86 THR A O 1
ATOM 679 N N . ALA A 1 87 ? -12.936 -8.142 12.243 1.00 82.38 87 ALA A N 1
ATOM 680 C CA . ALA A 1 87 ? -13.752 -9.293 12.626 1.00 82.38 87 ALA A CA 1
ATOM 681 C C . ALA A 1 87 ? -14.219 -9.212 14.088 1.00 82.38 87 ALA A C 1
ATOM 683 O O . ALA A 1 87 ? -15.387 -9.445 14.393 1.00 82.38 87 ALA A O 1
ATOM 684 N N . PHE A 1 88 ? -13.325 -8.822 14.997 1.00 79.06 88 PHE A N 1
ATOM 685 C CA . PHE A 1 88 ? -13.640 -8.649 16.413 1.00 79.06 88 PHE A CA 1
ATOM 686 C C . PHE A 1 88 ? -14.676 -7.544 16.642 1.00 79.06 88 PHE A C 1
ATOM 688 O O . PHE A 1 88 ? -15.624 -7.729 17.405 1.00 79.06 88 PHE A O 1
ATOM 695 N N . ALA A 1 89 ? -14.529 -6.419 15.939 1.00 73.25 89 ALA A N 1
ATOM 696 C CA . ALA A 1 89 ? -15.479 -5.317 15.995 1.00 73.25 89 ALA A CA 1
ATOM 697 C C . ALA A 1 89 ? -16.855 -5.700 15.424 1.00 73.25 89 ALA A C 1
ATOM 699 O O . ALA A 1 89 ? -17.866 -5.212 15.914 1.00 73.25 89 ALA A O 1
ATOM 700 N N . ALA A 1 90 ? -16.907 -6.579 14.418 1.00 73.56 90 ALA A N 1
ATOM 701 C CA . ALA A 1 90 ? -18.163 -7.092 13.876 1.00 73.56 90 ALA A CA 1
ATOM 702 C C . ALA A 1 90 ? -18.868 -8.088 14.822 1.00 73.56 90 ALA A C 1
ATOM 704 O O . ALA A 1 90 ? -20.096 -8.116 14.855 1.00 73.56 90 ALA A O 1
ATOM 705 N N . ASN A 1 91 ? -18.104 -8.886 15.583 1.00 74.69 91 ASN A N 1
ATOM 706 C CA . ASN A 1 91 ? -18.631 -9.928 16.474 1.00 74.69 91 ASN A CA 1
ATOM 707 C C . ASN A 1 91 ? -19.092 -9.412 17.840 1.00 74.69 91 ASN A C 1
ATOM 709 O O . ASN A 1 91 ? -20.087 -9.899 18.374 1.00 74.69 91 ASN A O 1
ATOM 713 N N . GLN A 1 92 ? -18.394 -8.443 18.436 1.00 63.03 92 GLN A N 1
ATOM 714 C CA . GLN A 1 92 ? -18.934 -7.772 19.614 1.00 63.03 92 GLN A CA 1
ATOM 715 C C . GLN A 1 92 ? -19.984 -6.772 19.153 1.00 63.03 92 GLN A C 1
ATOM 717 O O . GLN A 1 92 ? -19.695 -5.926 18.316 1.00 63.03 92 GLN A O 1
ATOM 722 N N . ALA A 1 93 ? -21.190 -6.834 19.720 1.00 51.69 93 ALA A N 1
ATOM 723 C CA . ALA A 1 93 ? -22.336 -5.974 19.415 1.00 51.69 93 ALA A CA 1
ATOM 724 C C . ALA A 1 93 ? -22.128 -4.466 19.718 1.00 51.69 93 ALA A C 1
ATOM 726 O O . ALA A 1 93 ? -23.087 -3.733 19.956 1.00 51.69 93 ALA A O 1
ATOM 727 N N . TRP A 1 94 ? -20.898 -3.959 19.624 1.00 53.31 94 TRP A N 1
ATOM 728 C CA . TRP A 1 94 ? -20.524 -2.562 19.411 1.00 53.31 94 TRP A CA 1
ATOM 729 C C . TRP A 1 94 ? -21.002 -2.031 18.047 1.00 53.31 94 TRP A C 1
ATOM 731 O O . TRP A 1 94 ? -20.319 -1.272 17.363 1.00 53.31 94 TRP A O 1
ATOM 741 N N . SER A 1 95 ? -22.230 -2.366 17.659 1.00 49.06 95 SER A N 1
ATOM 742 C CA . SER A 1 95 ? -22.899 -1.853 16.463 1.00 49.06 95 SER A CA 1
ATOM 743 C C . SER A 1 95 ? -22.958 -0.318 16.435 1.00 49.06 95 SER A C 1
ATOM 745 O O . SER A 1 95 ? -22.968 0.272 15.358 1.00 49.06 95 SER A O 1
ATOM 747 N N . HIS A 1 96 ? -22.908 0.334 17.603 1.00 51.00 96 HIS A N 1
ATOM 748 C CA . HIS A 1 96 ? -22.815 1.789 17.732 1.00 51.00 96 HIS A CA 1
ATOM 749 C C . HIS A 1 96 ? -21.404 2.367 17.508 1.00 51.00 96 HIS A C 1
ATOM 751 O O . HIS A 1 96 ? -21.289 3.555 17.220 1.00 51.00 96 HIS A O 1
ATOM 757 N N . ALA A 1 97 ? -20.340 1.563 17.615 1.00 53.88 97 ALA A N 1
ATOM 758 C CA . ALA A 1 97 ? -18.957 2.013 17.416 1.00 53.88 97 ALA A CA 1
ATOM 759 C C . ALA A 1 97 ? -18.392 1.642 16.032 1.00 53.88 97 ALA A C 1
ATOM 761 O O . ALA A 1 97 ? -17.434 2.265 15.572 1.00 53.88 97 ALA A O 1
ATOM 762 N N . VAL A 1 98 ? -18.978 0.653 15.345 1.00 62.38 98 VAL A N 1
ATOM 763 C CA . VAL A 1 98 ? -18.510 0.212 14.024 1.00 62.38 98 VAL A CA 1
ATOM 764 C C . VAL A 1 98 ? -19.137 1.045 12.915 1.00 62.38 98 VAL A C 1
ATOM 766 O O . VAL A 1 98 ? -20.288 0.863 12.517 1.00 62.38 98 VAL A O 1
ATOM 769 N N . ASN A 1 99 ? -18.340 1.946 12.348 1.00 76.00 99 ASN A N 1
ATOM 770 C CA . ASN A 1 99 ? -18.727 2.666 11.147 1.00 76.00 99 ASN A CA 1
ATOM 771 C C . ASN A 1 99 ? -18.631 1.734 9.926 1.00 76.00 99 ASN A C 1
ATOM 773 O O . ASN A 1 99 ? -17.558 1.559 9.350 1.00 76.00 99 ASN A O 1
ATOM 777 N N . LYS A 1 100 ? -19.768 1.167 9.499 1.00 79.69 100 LYS A N 1
ATOM 778 C CA . LYS A 1 100 ? -19.854 0.242 8.350 1.00 79.69 100 LYS A CA 1
ATOM 779 C C . LYS A 1 100 ? -19.181 0.777 7.080 1.00 79.69 100 LYS A C 1
ATOM 781 O O . LYS A 1 100 ? -18.592 0.000 6.335 1.00 79.69 100 LYS A O 1
ATOM 786 N N . LYS A 1 101 ? -19.226 2.097 6.844 1.00 83.44 101 LYS A N 1
ATOM 787 C CA . LYS A 1 101 ? -18.559 2.720 5.689 1.00 83.44 101 LYS A CA 1
ATOM 788 C C . LYS A 1 101 ? -17.037 2.608 5.787 1.00 83.44 101 LYS A C 1
ATOM 790 O O . LYS A 1 101 ? -16.393 2.339 4.783 1.00 83.44 101 LYS A O 1
ATOM 795 N N . HIS A 1 102 ? -16.470 2.775 6.984 1.00 83.00 102 HIS A N 1
ATOM 796 C CA . HIS A 1 102 ? -15.026 2.638 7.203 1.00 83.00 102 HIS A CA 1
ATOM 797 C C . HIS A 1 102 ? -14.570 1.194 6.995 1.00 83.00 102 HIS A C 1
ATOM 799 O O . HIS A 1 102 ? -13.571 0.961 6.322 1.00 83.00 102 HIS A O 1
ATOM 805 N N . THR A 1 103 ? -15.331 0.228 7.513 1.00 84.69 103 THR A N 1
ATOM 806 C CA . THR A 1 103 ? -15.053 -1.196 7.302 1.00 84.69 103 THR A CA 1
ATOM 807 C C . THR A 1 103 ? -15.109 -1.568 5.824 1.00 84.69 103 THR A C 1
ATOM 809 O O . THR A 1 103 ? -14.179 -2.191 5.323 1.00 84.69 103 THR A O 1
ATOM 812 N N . ALA A 1 104 ? -16.152 -1.148 5.102 1.00 88.38 104 ALA A N 1
ATOM 813 C CA . ALA A 1 104 ? -16.252 -1.397 3.666 1.00 88.38 104 ALA A CA 1
ATOM 814 C C . ALA A 1 104 ? -15.081 -0.764 2.898 1.00 88.38 104 ALA A C 1
ATOM 816 O O . ALA A 1 104 ? -14.465 -1.423 2.067 1.00 88.38 104 ALA A O 1
ATOM 817 N N . PHE A 1 105 ? -14.725 0.484 3.217 1.00 90.56 105 PHE A N 1
ATOM 818 C CA . PHE A 1 105 ? -13.607 1.184 2.586 1.00 90.56 105 PHE A CA 1
ATOM 819 C C . PHE A 1 105 ? -12.258 0.490 2.833 1.00 90.56 105 PHE A C 1
ATOM 821 O O . PHE A 1 105 ? -11.450 0.375 1.914 1.00 90.56 105 PHE A O 1
ATOM 828 N N . TYR A 1 106 ? -12.027 -0.030 4.042 1.00 90.38 106 TYR A N 1
ATOM 829 C CA . TYR A 1 106 ? -10.851 -0.850 4.337 1.00 90.38 106 TYR A CA 1
ATOM 830 C C . TYR A 1 106 ? -10.828 -2.137 3.517 1.00 90.38 106 TYR A C 1
ATOM 832 O O . TYR A 1 106 ? -9.840 -2.409 2.846 1.00 90.38 106 TYR A O 1
ATOM 840 N N . LEU A 1 107 ? -11.921 -2.905 3.539 1.00 92.31 107 LEU A N 1
ATOM 841 C CA . LEU A 1 107 ? -12.001 -4.189 2.841 1.00 92.31 107 LEU A CA 1
ATOM 842 C C . LEU A 1 107 ? -11.834 -4.031 1.327 1.00 92.31 107 LEU A C 1
ATOM 844 O O . LEU A 1 107 ? -11.154 -4.845 0.713 1.00 92.31 107 LEU A O 1
ATOM 848 N N . ILE A 1 108 ? -12.388 -2.968 0.734 1.00 94.81 108 ILE A N 1
ATOM 849 C CA . ILE A 1 108 ? -12.180 -2.638 -0.683 1.00 94.81 108 ILE A CA 1
ATOM 850 C C . ILE A 1 108 ? -10.706 -2.321 -0.949 1.00 94.81 108 ILE A C 1
ATOM 852 O O . ILE A 1 108 ? -10.130 -2.869 -1.885 1.00 94.81 108 ILE A O 1
ATOM 856 N N . GLY A 1 109 ? -10.078 -1.480 -0.122 1.00 94.06 109 GLY A N 1
ATOM 857 C CA . GLY A 1 109 ? -8.660 -1.144 -0.268 1.00 94.06 109 GLY A CA 1
ATOM 858 C C . GLY A 1 109 ? -7.756 -2.374 -0.152 1.00 94.06 109 GLY A C 1
ATOM 859 O O . GLY A 1 109 ? -6.865 -2.561 -0.974 1.00 94.06 109 GLY A O 1
ATOM 860 N N . VAL A 1 110 ? -8.026 -3.249 0.821 1.00 94.06 110 VAL A N 1
ATOM 861 C CA . VAL A 1 110 ? -7.331 -4.533 0.996 1.00 94.06 110 VAL A CA 1
ATOM 862 C C . VAL A 1 110 ? -7.544 -5.448 -0.204 1.00 94.06 110 VAL A C 1
ATOM 864 O O . VAL A 1 110 ? -6.584 -6.022 -0.704 1.00 94.06 110 VAL A O 1
ATOM 867 N N . PHE A 1 111 ? -8.779 -5.580 -0.686 1.00 95.00 111 PHE A N 1
ATOM 868 C CA . PHE A 1 111 ? -9.079 -6.402 -1.852 1.00 95.00 111 PHE A CA 1
ATOM 869 C C . PHE A 1 111 ? -8.304 -5.922 -3.084 1.00 95.00 111 PHE A C 1
ATOM 871 O O . PHE A 1 111 ? -7.624 -6.722 -3.718 1.00 95.00 111 PHE A O 1
ATOM 878 N N . LEU A 1 112 ? -8.331 -4.618 -3.379 1.00 94.69 112 LEU A N 1
ATOM 879 C CA . LEU A 1 112 ? -7.575 -4.030 -4.489 1.00 94.69 112 LEU A CA 1
ATOM 880 C C . LEU A 1 112 ? -6.062 -4.217 -4.319 1.00 94.69 112 LEU A C 1
ATOM 882 O O . LEU A 1 112 ? -5.389 -4.603 -5.271 1.00 94.69 112 LEU A O 1
ATOM 886 N N . PHE A 1 113 ? -5.540 -3.994 -3.110 1.00 94.25 113 PHE A N 1
ATOM 887 C CA . PHE A 1 113 ? -4.138 -4.241 -2.774 1.00 94.25 113 PHE A CA 1
ATOM 888 C C . PHE A 1 113 ? -3.730 -5.684 -3.093 1.00 94.25 113 PHE A C 1
ATOM 890 O O . PHE A 1 113 ? -2.749 -5.900 -3.796 1.00 94.25 113 PHE A O 1
ATOM 897 N N . LEU A 1 114 ? -4.507 -6.671 -2.636 1.00 93.62 114 LEU A N 1
ATOM 898 C CA . LEU A 1 114 ? -4.220 -8.090 -2.860 1.00 93.62 114 LEU A CA 1
ATOM 899 C C . LEU A 1 114 ? -4.341 -8.481 -4.335 1.00 93.62 114 LEU A C 1
ATOM 901 O O . LEU A 1 114 ? -3.499 -9.222 -4.836 1.00 93.62 114 LEU A O 1
ATOM 905 N N . VAL A 1 115 ? -5.362 -7.978 -5.034 1.00 93.50 115 VAL A N 1
ATOM 906 C CA . VAL A 1 115 ? -5.550 -8.235 -6.468 1.00 93.50 115 VAL A CA 1
ATOM 907 C C . VAL A 1 115 ? -4.360 -7.723 -7.270 1.00 93.50 115 VAL A C 1
ATOM 909 O O . VAL A 1 115 ? -3.893 -8.429 -8.152 1.00 93.50 115 VAL A O 1
ATOM 912 N N . ILE A 1 116 ? -3.839 -6.535 -6.962 1.00 91.06 116 ILE A N 1
ATOM 913 C CA . ILE A 1 116 ? -2.679 -5.987 -7.675 1.00 91.06 116 ILE A CA 1
ATOM 914 C C . ILE A 1 116 ? -1.391 -6.709 -7.270 1.00 91.06 116 ILE A C 1
ATOM 916 O O . ILE A 1 116 ? -0.584 -7.031 -8.135 1.00 91.06 116 ILE A O 1
ATOM 920 N N . LEU A 1 117 ? -1.209 -6.993 -5.977 1.00 90.00 117 LEU A N 1
ATOM 921 C CA . LEU A 1 117 ? -0.003 -7.645 -5.467 1.00 90.00 117 LEU A CA 1
ATOM 922 C C . LEU A 1 117 ? 0.175 -9.063 -6.029 1.00 90.00 117 LEU A C 1
ATOM 924 O O . LEU A 1 117 ? 1.281 -9.444 -6.396 1.00 90.00 117 LEU A O 1
ATOM 928 N N . PHE A 1 118 ? -0.902 -9.852 -6.081 1.00 88.38 118 PHE A N 1
ATOM 929 C CA . PHE A 1 118 ? -0.850 -11.252 -6.522 1.00 88.38 118 PHE A CA 1
ATOM 930 C C . PHE A 1 118 ? -1.280 -11.456 -7.976 1.00 88.38 118 PHE A C 1
ATOM 932 O O . PHE A 1 118 ? -0.921 -12.460 -8.584 1.00 88.38 118 PHE A O 1
ATOM 939 N N . GLY A 1 119 ? -2.047 -10.527 -8.541 1.00 85.81 119 GLY A N 1
ATOM 940 C CA . GLY A 1 119 ? -2.484 -10.548 -9.934 1.00 85.81 119 GLY A CA 1
ATOM 941 C C . GLY A 1 119 ? -1.549 -9.792 -10.872 1.00 85.81 119 GLY A C 1
ATOM 942 O O . GLY A 1 119 ? -2.014 -9.335 -11.909 1.00 85.81 119 GLY A O 1
ATOM 943 N N . ASP A 1 120 ? -0.275 -9.614 -10.512 1.00 81.44 120 ASP A N 1
ATOM 944 C CA . ASP A 1 120 ? 0.725 -8.826 -11.240 1.00 81.44 120 ASP A CA 1
ATOM 945 C C . ASP A 1 120 ? 1.091 -9.408 -12.622 1.00 81.44 120 ASP A C 1
ATOM 947 O O . ASP A 1 120 ? 2.187 -9.908 -12.860 1.00 81.44 120 ASP A O 1
ATOM 951 N N . VAL A 1 121 ? 0.155 -9.339 -13.571 1.00 68.88 121 VAL A N 1
ATOM 952 C CA . VAL A 1 121 ? 0.337 -9.835 -14.946 1.00 68.88 121 VAL A CA 1
ATOM 953 C C . VAL A 1 121 ? 1.425 -9.049 -15.689 1.00 68.88 121 VAL A C 1
ATOM 955 O O . VAL A 1 121 ? 2.052 -9.576 -16.603 1.00 68.88 121 VAL A O 1
ATOM 958 N N . 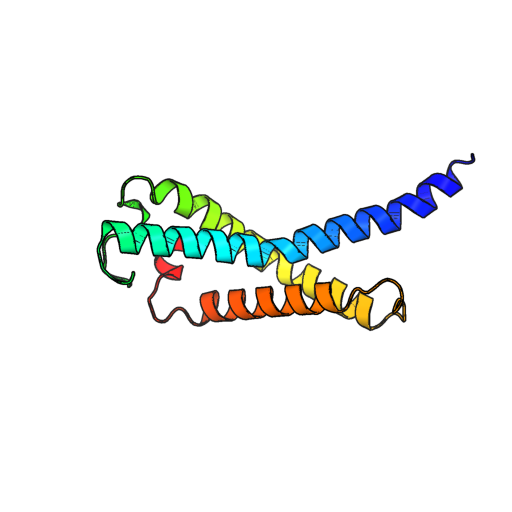ALA A 1 122 ? 1.659 -7.792 -15.306 1.00 75.25 122 ALA A N 1
ATOM 959 C CA . ALA A 1 122 ? 2.638 -6.917 -15.943 1.00 75.25 122 ALA A CA 1
ATOM 960 C C . ALA A 1 122 ? 4.050 -7.019 -15.332 1.00 75.25 122 ALA A C 1
ATOM 962 O O . ALA A 1 122 ? 4.975 -6.430 -15.889 1.00 75.25 122 ALA A O 1
ATOM 963 N N . GLY A 1 123 ? 4.235 -7.751 -14.226 1.00 78.94 123 GLY A N 1
ATOM 964 C CA . GLY A 1 123 ? 5.517 -7.881 -13.521 1.00 78.94 123 GLY A CA 1
ATOM 965 C C . GLY A 1 123 ? 5.994 -6.587 -12.838 1.00 78.94 123 GLY A C 1
ATOM 966 O O . GLY A 1 123 ? 7.193 -6.374 -12.661 1.00 78.94 123 GLY A O 1
ATOM 967 N N . ILE A 1 124 ? 5.067 -5.693 -12.484 1.00 80.19 124 ILE A N 1
ATOM 968 C CA . ILE A 1 124 ? 5.334 -4.416 -11.807 1.00 80.19 124 ILE A CA 1
ATOM 969 C C . ILE A 1 124 ? 5.804 -4.653 -10.366 1.00 80.19 124 ILE A C 1
ATOM 971 O O . ILE A 1 124 ? 6.652 -3.920 -9.860 1.00 80.19 124 ILE A O 1
ATOM 975 N N . MET A 1 125 ? 5.282 -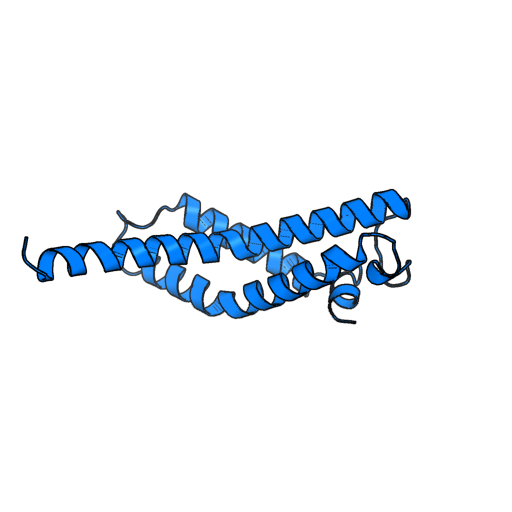5.676 -9.688 1.00 85.19 125 MET A N 1
ATOM 976 C CA . MET A 1 125 ? 5.713 -6.050 -8.339 1.00 85.19 125 MET A CA 1
ATOM 977 C C . MET A 1 125 ? 7.141 -6.587 -8.350 1.00 85.19 125 MET A C 1
ATOM 979 O O . MET A 1 125 ? 7.873 -6.358 -7.391 1.00 85.19 125 MET A O 1
ATOM 983 N N . THR A 1 126 ? 7.571 -7.232 -9.440 1.00 81.81 126 THR A N 1
ATOM 984 C CA . THR A 1 126 ? 8.965 -7.662 -9.603 1.00 81.81 126 THR A CA 1
ATOM 985 C C . THR A 1 126 ? 9.917 -6.466 -9.557 1.00 81.81 126 THR A C 1
ATOM 987 O O . THR A 1 126 ? 10.898 -6.513 -8.829 1.00 81.81 126 THR A O 1
ATOM 990 N N . TRP A 1 127 ? 9.585 -5.337 -10.194 1.00 80.31 127 TRP A N 1
ATOM 991 C CA . TRP A 1 127 ? 10.406 -4.118 -10.101 1.00 80.31 127 TRP A CA 1
ATOM 992 C C . TRP A 1 127 ? 10.515 -3.532 -8.692 1.00 80.31 127 TRP A C 1
ATOM 994 O O . TRP A 1 127 ? 11.531 -2.926 -8.351 1.00 80.31 127 TRP A O 1
ATOM 1004 N N . LEU A 1 128 ? 9.461 -3.673 -7.884 1.00 82.69 128 LEU A N 1
ATOM 1005 C CA . LEU A 1 128 ? 9.450 -3.187 -6.503 1.00 82.69 128 LEU A CA 1
ATOM 1006 C C . LEU A 1 128 ? 10.301 -4.054 -5.564 1.00 82.69 128 LEU A C 1
ATOM 1008 O O . LEU A 1 128 ? 10.635 -3.585 -4.473 1.00 82.69 128 LEU A O 1
ATOM 1012 N N . LEU A 1 129 ? 10.586 -5.299 -5.957 1.00 80.69 129 LEU A N 1
ATOM 1013 C CA . LEU A 1 129 ? 11.274 -6.308 -5.148 1.00 80.69 129 LEU A CA 1
ATOM 1014 C C . LEU A 1 129 ? 12.708 -6.607 -5.610 1.00 80.69 129 LEU A C 1
ATOM 1016 O O . LEU A 1 129 ? 13.515 -6.995 -4.764 1.00 80.69 129 LEU A O 1
ATOM 1020 N N . ASP A 1 130 ? 13.006 -6.435 -6.902 1.00 75.19 130 ASP A N 1
ATOM 1021 C CA . ASP A 1 130 ? 14.377 -6.356 -7.439 1.00 75.19 130 ASP A CA 1
ATOM 1022 C C . ASP A 1 130 ? 15.121 -5.138 -6.861 1.00 75.19 130 ASP A C 1
ATOM 1024 O O . ASP A 1 130 ? 16.337 -4.973 -7.097 1.00 75.19 130 ASP A O 1
#

Foldseek 3Di:
DDPVVVVVPVVLVVVVVVLVVLLCLLVVLVVLVVVLQVLCCVVVVDGQAPPPPQLCNPPPSVVSLVVSLVSLVVNVVCVVVNVVSLVVCVPPPVVVSDDPVSSVSSVVSVVVSCCCCVVVPRCNVVSSVD

Sequence (130 aa):
MTKQQEVSTLVPKLWQITQKIFILLPWLWLSLLLLLILGAVSQTGSWPTYGQPDPKQIPGLGLLVTPTTLLMMLTLASLPFGLFFTAFAANQAWSHAVNKKHTAFYLIGVFLFLVILFGDVAGIMTWLLD

Secondary structure (DSSP, 8-state):
--HHHHHHHHHHHHHHHHHHHHHHHHHHHHHHHHHHHHHHHHHHSS---BTBPPTTTSTTTHHHHHHHHHHHHHHHHHHHHHHHHHHHHHHSS-TTT--HHHHHHHHHHHHHHHHHHH--TT-HHHHHH-

Radius of gyration: 18.89 Å; chains: 1; bounding box: 40×26×63 Å

pLDDT: mean 82.69, std 11.51, range [49.06, 96.38]